Protein AF-A0A7C0XN35-F1 (afdb_monomer_lite)

Secondary structure (DSSP, 8-state):
--HHHHHHHHHHTTT---SSS----GGGS--GGGSPPPPPPS-GGGS-GGGHHHHHHTT--TT-TT-SEEEEEETTEEEEEEE-STT-----HHHHHHH-TT-

Sequence (103 aa):
MNKKERVERAERAKGKKAALGEDIAIENFTAGKEHEEHEPLNSLDEFPEKYQQDLLNAGIEPSEKGRSGSFLQRDCSVVFSAAKFPGLEIKSTTDALKEHDWL

Foldseek 3Di:
DDPVVVVVVVVVCVQPADPDDDGDPCVVDDQCVVPDADAADPFLVPPPPVCCVVCVVVVHDRVCPPPQWDWDDDRNYTRDTDGNHPPDDTDDPVVCVVPPVVD

Radius of gyration: 17.77 Å; chains: 1; bounding box: 42×32×41 Å

Structure (mmCIF, N/CA/C/O backbone):
data_AF-A0A7C0XN35-F1
#
_entry.id   AF-A0A7C0XN35-F1
#
loop_
_atom_site.group_PDB
_atom_site.id
_atom_site.type_symbol
_atom_site.label_atom_id
_atom_site.label_alt_id
_atom_site.label_comp_id
_atom_site.label_asym_id
_atom_site.label_entity_id
_atom_site.label_seq_id
_atom_site.pdbx_PDB_ins_code
_atom_site.Cartn_x
_atom_site.Cartn_y
_atom_site.Cartn_z
_atom_site.occupancy
_atom_site.B_iso_or_equiv
_atom_site.auth_seq_id
_atom_site.auth_comp_id
_atom_site.auth_asym_id
_atom_site.auth_atom_id
_atom_site.pdbx_PDB_model_num
ATOM 1 N N . MET A 1 1 ? 18.640 -18.377 2.507 1.00 73.06 1 MET A N 1
ATOM 2 C CA . MET A 1 1 ? 19.246 -17.516 1.465 1.00 73.06 1 MET A CA 1
ATOM 3 C C . MET A 1 1 ? 19.536 -16.155 2.071 1.00 73.06 1 MET A C 1
ATOM 5 O O . MET A 1 1 ? 18.624 -15.519 2.600 1.00 73.06 1 MET A O 1
ATOM 9 N N . ASN A 1 2 ? 20.796 -15.732 2.080 1.00 90.75 2 ASN A N 1
ATOM 10 C CA . ASN A 1 2 ? 21.190 -14.477 2.725 1.00 90.75 2 ASN A CA 1
ATOM 11 C C . ASN A 1 2 ? 20.792 -13.253 1.862 1.00 90.75 2 ASN A C 1
ATOM 13 O O . ASN A 1 2 ? 20.321 -13.390 0.730 1.00 90.75 2 ASN A O 1
ATOM 17 N N . LYS A 1 3 ? 20.901 -12.037 2.415 1.00 90.62 3 LYS A N 1
ATOM 18 C CA . LYS A 1 3 ? 20.499 -10.797 1.719 1.00 90.62 3 LYS A CA 1
ATOM 19 C C . LYS A 1 3 ? 21.296 -10.569 0.428 1.00 90.62 3 LYS A C 1
ATOM 21 O O . LYS A 1 3 ? 20.721 -10.147 -0.568 1.00 90.62 3 LYS A O 1
ATOM 26 N N . LYS A 1 4 ? 22.592 -10.886 0.432 1.00 95.44 4 LYS A N 1
ATOM 27 C CA . LYS A 1 4 ? 23.482 -10.700 -0.720 1.00 95.44 4 LYS A CA 1
ATOM 28 C C . LYS A 1 4 ? 23.076 -11.594 -1.893 1.00 95.44 4 LYS A C 1
ATOM 30 O O . LYS A 1 4 ? 22.877 -11.099 -2.995 1.00 95.44 4 LYS A O 1
ATOM 35 N N . GLU A 1 5 ? 22.826 -12.873 -1.628 1.00 97.00 5 GLU A N 1
ATOM 36 C CA . GLU A 1 5 ? 22.327 -13.829 -2.624 1.00 97.00 5 GLU A CA 1
ATOM 37 C C . GLU A 1 5 ? 20.981 -13.393 -3.223 1.00 97.00 5 GLU A C 1
ATOM 39 O O . GLU A 1 5 ? 20.754 -13.552 -4.422 1.00 97.00 5 GLU A O 1
ATOM 44 N N . ARG A 1 6 ? 20.079 -12.830 -2.402 1.00 96.00 6 ARG A N 1
ATOM 45 C CA . ARG A 1 6 ? 18.800 -12.257 -2.864 1.00 96.00 6 ARG A CA 1
ATOM 46 C C . ARG A 1 6 ? 19.013 -11.116 -3.854 1.00 96.00 6 ARG A C 1
ATOM 48 O O . ARG A 1 6 ? 18.401 -11.134 -4.919 1.00 96.00 6 ARG A O 1
ATOM 55 N N . VAL A 1 7 ? 19.895 -10.178 -3.523 1.00 96.75 7 VAL A N 1
ATOM 56 C CA . VAL A 1 7 ? 20.211 -9.030 -4.382 1.00 96.75 7 VAL A CA 1
ATOM 57 C C . VAL A 1 7 ? 20.852 -9.491 -5.694 1.00 96.75 7 VAL A C 1
ATOM 59 O O . VAL A 1 7 ? 20.361 -9.146 -6.760 1.00 96.75 7 VAL A O 1
ATOM 62 N N . GLU A 1 8 ? 21.863 -10.359 -5.650 1.00 97.19 8 GLU A N 1
ATOM 63 C CA . GLU A 1 8 ? 22.528 -10.873 -6.861 1.00 97.19 8 GLU A CA 1
ATOM 64 C C . GLU A 1 8 ? 21.580 -11.659 -7.780 1.00 97.19 8 GLU A C 1
ATOM 66 O O . GLU A 1 8 ? 21.703 -11.639 -9.007 1.00 97.19 8 GLU A O 1
ATOM 71 N N . ARG A 1 9 ? 20.619 -12.389 -7.204 1.00 96.75 9 ARG A N 1
ATOM 72 C CA . ARG A 1 9 ? 19.570 -13.061 -7.982 1.00 96.75 9 ARG A CA 1
ATOM 73 C C . ARG A 1 9 ? 18.617 -12.067 -8.640 1.00 96.75 9 ARG A C 1
ATOM 75 O O . ARG A 1 9 ? 18.238 -12.315 -9.781 1.00 96.75 9 ARG A O 1
ATOM 82 N N . ALA A 1 10 ? 18.242 -10.992 -7.948 1.00 95.19 10 ALA A N 1
ATOM 83 C CA . ALA A 1 10 ? 17.396 -9.942 -8.509 1.00 95.19 10 ALA A CA 1
ATOM 84 C C . ALA A 1 10 ? 18.103 -9.214 -9.664 1.00 95.19 10 ALA A C 1
ATOM 86 O O . ALA A 1 10 ? 17.529 -9.103 -10.742 1.00 95.19 10 ALA A O 1
ATOM 87 N N . GLU A 1 11 ? 19.376 -8.842 -9.492 1.00 95.19 11 GLU A N 1
ATOM 88 C CA . GLU A 1 11 ? 20.176 -8.184 -10.538 1.00 95.19 11 GLU A CA 1
ATOM 89 C C . GLU A 1 11 ? 20.281 -9.031 -11.811 1.00 95.19 11 GLU A C 1
ATOM 91 O O . GLU A 1 11 ? 20.041 -8.549 -12.918 1.00 95.19 11 GLU A O 1
ATOM 96 N N . ARG A 1 12 ? 20.542 -10.338 -11.673 1.00 96.50 12 ARG A N 1
ATOM 97 C CA . ARG A 1 12 ? 20.568 -11.259 -12.825 1.00 96.50 12 ARG A CA 1
ATOM 98 C C . ARG A 1 12 ? 19.225 -11.379 -13.545 1.00 96.50 12 ARG A C 1
ATOM 100 O O . ARG A 1 12 ? 19.199 -11.781 -14.704 1.00 96.50 12 ARG A O 1
ATOM 107 N N . ALA A 1 13 ? 18.120 -11.076 -12.869 1.00 95.38 13 ALA A N 1
ATOM 108 C CA . ALA A 1 13 ? 16.776 -11.155 -13.424 1.00 95.38 13 ALA A CA 1
ATOM 109 C C . ALA A 1 13 ? 16.265 -9.815 -13.978 1.00 95.38 13 ALA A C 1
ATOM 111 O O . ALA A 1 13 ? 15.140 -9.781 -14.467 1.00 95.38 13 ALA A O 1
ATOM 112 N N . LYS A 1 14 ? 17.065 -8.739 -13.954 1.00 92.25 14 LYS A N 1
ATOM 113 C CA . LYS A 1 14 ? 16.630 -7.387 -14.343 1.00 92.25 14 LYS A CA 1
ATOM 114 C C . LYS A 1 14 ? 15.995 -7.308 -15.739 1.00 92.25 14 LYS A C 1
ATOM 116 O O . LYS A 1 14 ? 15.011 -6.608 -15.908 1.00 92.25 14 LYS A O 1
ATOM 121 N N . GLY A 1 15 ? 16.534 -8.043 -16.715 1.00 90.62 15 GLY A N 1
ATOM 122 C CA . GLY A 1 15 ? 16.000 -8.115 -18.087 1.00 90.62 15 GLY A CA 1
ATOM 123 C C . GLY A 1 15 ? 15.158 -9.362 -18.375 1.00 90.62 15 GLY A C 1
ATOM 124 O O . GLY A 1 15 ? 14.925 -9.701 -19.535 1.00 90.62 15 GLY A O 1
ATOM 125 N N . LYS A 1 16 ? 14.772 -10.124 -17.344 1.00 94.88 16 LYS A N 1
ATOM 126 C CA . LYS A 1 16 ? 13.994 -11.349 -17.527 1.00 94.88 16 LYS A CA 1
ATOM 127 C C . LYS A 1 16 ? 12.539 -10.987 -17.818 1.00 94.88 16 LYS A C 1
ATOM 129 O O . LYS A 1 16 ? 11.822 -10.546 -16.926 1.00 94.88 16 LYS A O 1
ATOM 134 N N . LYS A 1 17 ? 12.097 -11.271 -19.042 1.00 95.62 17 LYS A N 1
ATOM 135 C CA . LYS A 1 17 ? 10.715 -11.044 -19.478 1.00 95.62 17 LYS A CA 1
ATOM 136 C C . LYS A 1 17 ? 9.720 -11.914 -18.708 1.00 95.62 17 LYS A C 1
ATOM 138 O O . LYS A 1 17 ? 10.026 -13.059 -18.346 1.00 95.62 17 LYS A O 1
ATOM 143 N N . ALA A 1 18 ? 8.520 -11.380 -18.490 1.00 94.62 18 ALA A N 1
ATOM 144 C CA . ALA A 1 18 ? 7.393 -12.160 -17.995 1.00 94.62 18 ALA A CA 1
ATOM 145 C C . ALA A 1 18 ? 7.009 -13.250 -19.010 1.00 94.62 18 ALA A C 1
ATOM 147 O O . ALA A 1 18 ? 7.245 -13.121 -20.208 1.00 94.62 18 ALA A O 1
ATOM 148 N N . ALA A 1 19 ? 6.416 -14.345 -18.530 1.00 97.12 19 ALA A N 1
ATOM 149 C CA . ALA A 1 19 ? 5.985 -15.432 -19.411 1.00 97.12 19 ALA A CA 1
ATOM 150 C C . ALA A 1 19 ? 4.776 -15.048 -20.284 1.00 97.12 19 ALA A C 1
ATOM 152 O O . ALA A 1 19 ? 4.559 -15.659 -21.327 1.00 97.12 19 ALA A O 1
ATOM 153 N N . LEU A 1 20 ? 3.983 -14.070 -19.836 1.00 96.56 20 LEU A N 1
ATOM 154 C CA . LEU A 1 20 ? 2.753 -13.602 -20.466 1.00 96.56 20 LEU A CA 1
ATOM 155 C C . LEU A 1 20 ? 2.696 -12.072 -20.397 1.00 96.56 20 LEU A C 1
ATOM 157 O O . LEU A 1 20 ? 3.173 -11.489 -19.424 1.00 96.56 20 LEU A O 1
ATOM 161 N N . GLY A 1 21 ? 2.042 -11.459 -21.384 1.00 95.19 21 GLY A N 1
ATOM 162 C CA . GLY A 1 21 ? 1.857 -10.009 -21.463 1.00 95.19 21 GLY A CA 1
ATOM 163 C C . GLY A 1 21 ? 2.954 -9.286 -22.245 1.00 95.19 21 GLY A C 1
ATOM 164 O O . GLY A 1 21 ? 3.855 -9.907 -22.810 1.00 95.19 21 GLY A O 1
ATOM 165 N N . GLU A 1 22 ? 2.825 -7.964 -22.312 1.00 95.50 22 GLU A N 1
ATOM 166 C CA . GLU A 1 22 ? 3.800 -7.081 -22.952 1.00 95.50 22 GLU A CA 1
ATOM 167 C C . GLU A 1 22 ? 5.087 -6.979 -22.124 1.00 95.50 22 GLU A C 1
ATOM 169 O O . GLU A 1 22 ? 5.067 -7.032 -20.893 1.00 95.50 22 GLU A O 1
ATOM 174 N N . ASP A 1 23 ? 6.215 -6.832 -22.817 1.00 95.69 23 ASP A N 1
ATOM 175 C CA . ASP A 1 23 ? 7.509 -6.595 -22.189 1.00 95.69 23 ASP A CA 1
ATOM 176 C C . ASP A 1 23 ? 7.672 -5.105 -21.875 1.00 95.69 23 ASP A C 1
ATOM 178 O O . ASP A 1 23 ? 7.816 -4.281 -22.778 1.00 95.69 23 ASP A O 1
ATOM 182 N N . ILE A 1 24 ? 7.620 -4.763 -20.590 1.00 92.00 24 ILE A N 1
ATOM 183 C CA . ILE A 1 24 ? 7.632 -3.376 -20.123 1.00 92.00 24 ILE A CA 1
ATOM 184 C C . ILE A 1 24 ? 9.077 -2.936 -19.871 1.00 92.00 24 ILE A C 1
ATOM 186 O O . ILE A 1 24 ? 9.761 -3.487 -19.008 1.00 92.00 24 ILE A O 1
ATOM 190 N N . ALA A 1 25 ? 9.517 -1.893 -20.575 1.00 92.19 25 ALA A N 1
ATOM 191 C CA . ALA A 1 25 ? 10.787 -1.217 -20.315 1.00 92.19 25 ALA A CA 1
ATOM 192 C C . ALA A 1 25 ? 10.690 -0.389 -19.021 1.00 92.19 25 ALA A C 1
ATOM 194 O O . ALA A 1 25 ? 10.287 0.777 -19.036 1.00 92.19 25 ALA A O 1
ATOM 195 N N . ILE A 1 26 ? 11.016 -1.015 -17.887 1.00 89.88 26 ILE A N 1
ATOM 196 C CA . ILE A 1 26 ? 10.912 -0.422 -16.544 1.00 89.88 26 ILE A CA 1
ATOM 197 C C . ILE A 1 26 ? 11.782 0.829 -16.366 1.00 89.88 26 ILE A C 1
ATOM 199 O O . ILE A 1 26 ? 11.455 1.688 -15.557 1.00 89.88 26 ILE A O 1
ATOM 203 N N . GLU A 1 27 ? 12.858 0.963 -17.142 1.00 89.44 27 GLU A N 1
ATOM 204 C CA . GLU A 1 27 ? 13.735 2.137 -17.194 1.00 89.44 27 GLU A CA 1
ATOM 205 C C . GLU A 1 27 ? 13.041 3.412 -17.690 1.00 89.44 27 GLU A C 1
ATOM 207 O O . GLU A 1 27 ? 13.538 4.508 -17.444 1.00 89.44 27 GLU A O 1
ATOM 212 N N . ASN A 1 28 ? 11.890 3.281 -18.353 1.00 91.94 28 ASN A N 1
ATOM 213 C CA . ASN A 1 28 ? 11.084 4.420 -18.788 1.00 91.94 28 ASN A CA 1
ATOM 214 C C . ASN A 1 28 ? 10.203 4.986 -17.661 1.00 91.94 28 ASN A C 1
ATOM 216 O O . ASN A 1 28 ? 9.505 5.975 -17.878 1.00 91.94 28 ASN A O 1
ATOM 220 N N . PHE A 1 29 ? 10.204 4.360 -16.481 1.00 89.75 29 PHE A N 1
ATOM 221 C CA . PHE A 1 29 ? 9.409 4.768 -15.329 1.00 89.75 29 PHE A CA 1
ATOM 222 C C . PHE A 1 29 ? 10.311 5.245 -14.194 1.00 89.75 29 PHE A C 1
ATOM 224 O O . PHE A 1 29 ? 11.362 4.668 -13.913 1.00 89.75 29 PHE A O 1
ATOM 231 N N . THR A 1 30 ? 9.862 6.281 -13.497 1.00 86.94 30 THR A N 1
ATOM 232 C CA . THR A 1 30 ? 10.531 6.790 -12.302 1.00 86.94 30 THR A CA 1
ATOM 233 C C . THR A 1 30 ? 10.211 5.903 -11.105 1.00 86.94 30 THR A C 1
ATOM 235 O O . THR A 1 30 ? 9.048 5.603 -10.825 1.00 86.94 30 THR A O 1
ATOM 238 N N . ALA A 1 31 ? 11.242 5.472 -10.378 1.00 78.25 31 ALA A N 1
ATOM 239 C CA . ALA A 1 31 ? 11.046 4.719 -9.147 1.00 78.25 31 ALA A CA 1
ATOM 240 C C . ALA A 1 31 ? 10.530 5.650 -8.039 1.00 78.25 31 ALA A C 1
ATOM 242 O O . ALA A 1 31 ? 11.066 6.735 -7.831 1.00 78.25 31 ALA A O 1
ATOM 243 N N . GLY A 1 32 ? 9.544 5.198 -7.260 1.00 62.62 32 GLY A N 1
ATOM 244 C CA . GLY A 1 32 ? 8.882 6.029 -6.244 1.00 62.62 32 GLY A CA 1
ATOM 245 C C . GLY A 1 32 ? 9.773 6.572 -5.117 1.00 62.62 32 GLY A C 1
ATOM 246 O O . GLY A 1 32 ? 9.313 7.412 -4.362 1.00 62.62 32 GLY A O 1
ATOM 247 N N . LYS A 1 33 ? 11.048 6.160 -5.010 1.00 57.34 33 LYS A N 1
ATOM 248 C CA . LYS A 1 33 ? 12.029 6.777 -4.091 1.00 57.34 33 LYS A CA 1
ATOM 249 C C . LYS A 1 33 ? 12.496 8.169 -4.528 1.00 57.34 33 LYS A C 1
ATOM 251 O O . LYS A 1 33 ? 13.125 8.863 -3.740 1.00 57.34 33 LYS A O 1
ATOM 256 N N . GLU A 1 34 ? 12.256 8.533 -5.783 1.00 56.69 34 GLU A N 1
ATOM 257 C CA . GLU A 1 34 ? 12.576 9.857 -6.327 1.00 56.69 34 GLU A CA 1
ATOM 258 C C . GLU A 1 34 ? 11.443 10.870 -6.084 1.00 56.69 34 GLU A C 1
ATOM 260 O O . GLU A 1 34 ? 11.620 12.058 -6.338 1.00 56.69 34 GLU A O 1
ATOM 265 N N . HIS A 1 35 ? 10.295 10.414 -5.571 1.00 60.16 35 HIS A N 1
ATOM 266 C CA . HIS A 1 35 ? 9.172 11.259 -5.179 1.00 60.16 35 HIS A CA 1
ATOM 267 C C . HIS A 1 35 ? 9.192 11.532 -3.671 1.00 60.16 35 HIS A C 1
ATOM 269 O O . HIS A 1 35 ? 9.592 10.673 -2.885 1.00 60.16 35 HIS A O 1
ATOM 275 N N . GLU A 1 36 ? 8.751 12.731 -3.275 1.00 69.75 36 GLU A N 1
ATOM 276 C CA . GLU A 1 36 ? 8.480 13.048 -1.870 1.00 69.75 36 GLU A CA 1
ATOM 277 C C . GLU A 1 36 ? 7.474 12.036 -1.306 1.00 69.75 36 GLU A C 1
A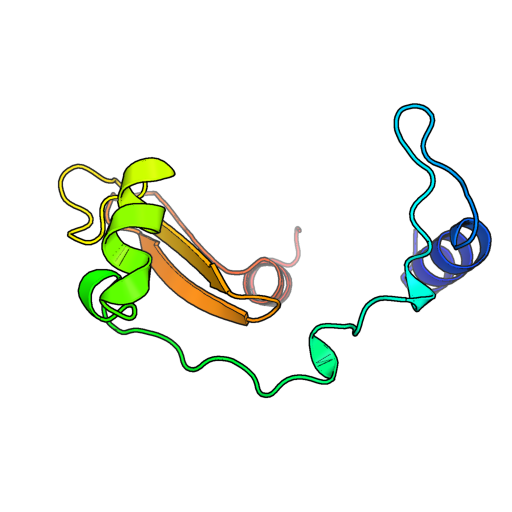TOM 279 O O . GLU A 1 36 ? 6.487 11.696 -1.966 1.00 69.75 36 GLU A O 1
ATOM 284 N N . GLU A 1 37 ? 7.754 11.523 -0.106 1.00 79.44 37 GLU A N 1
ATOM 285 C CA . GLU A 1 37 ? 6.846 10.600 0.568 1.00 79.44 37 GLU A CA 1
ATOM 286 C C . GLU A 1 37 ? 5.496 11.284 0.796 1.00 79.44 37 GLU A C 1
ATOM 288 O O . GLU A 1 37 ? 5.426 12.454 1.174 1.00 79.44 37 GLU A O 1
ATOM 293 N N . HIS A 1 38 ? 4.407 10.554 0.554 1.00 87.12 38 HIS A N 1
ATOM 294 C CA . HIS A 1 38 ? 3.082 11.077 0.866 1.00 87.12 38 HIS A CA 1
ATOM 295 C C . HIS A 1 38 ? 2.863 11.047 2.372 1.00 87.12 38 HIS A C 1
ATOM 297 O O . HIS A 1 38 ? 3.082 10.016 3.011 1.00 87.12 38 HIS A O 1
ATOM 303 N N . GLU A 1 39 ? 2.369 12.160 2.905 1.00 88.88 39 GLU A N 1
ATOM 304 C CA . GLU A 1 39 ? 2.002 12.266 4.313 1.00 88.88 39 GLU A CA 1
ATOM 305 C C . GLU A 1 39 ? 0.906 11.250 4.686 1.00 88.88 39 GLU A C 1
ATOM 307 O O . GLU A 1 39 ? 0.002 10.977 3.880 1.00 88.88 39 GLU A O 1
ATOM 312 N N . PRO A 1 40 ? 0.961 10.689 5.905 1.00 91.94 40 PRO A N 1
ATOM 313 C CA . PRO A 1 40 ? -0.087 9.822 6.410 1.00 91.94 40 PRO A CA 1
ATOM 314 C C . PRO A 1 40 ? -1.389 10.603 6.625 1.00 91.94 40 PRO A C 1
ATOM 316 O O . PRO A 1 40 ? -1.399 11.780 6.982 1.00 91.94 40 PRO A O 1
ATOM 319 N N . LEU A 1 41 ? -2.502 9.907 6.435 1.00 94.12 41 LEU A N 1
ATOM 320 C CA . LEU A 1 41 ? -3.857 10.410 6.615 1.00 94.12 41 LEU A CA 1
ATOM 321 C C . LEU A 1 41 ? -4.386 9.959 7.973 1.00 94.12 41 LEU A C 1
ATOM 323 O O . LEU A 1 41 ? -4.111 8.838 8.411 1.00 94.12 41 LEU A O 1
ATOM 327 N N . ASN A 1 42 ? -5.212 10.786 8.612 1.00 93.56 42 ASN A N 1
ATOM 328 C CA . ASN A 1 42 ? -5.903 10.381 9.839 1.00 93.56 42 ASN A CA 1
ATOM 329 C C . ASN A 1 42 ? -7.181 9.587 9.534 1.00 93.56 42 ASN A C 1
ATOM 331 O O . ASN A 1 42 ? -7.628 8.797 10.364 1.00 93.56 42 ASN A O 1
ATOM 335 N N . SER A 1 43 ? -7.765 9.792 8.350 1.00 93.25 43 SER A N 1
ATOM 336 C CA . SER A 1 43 ? -8.934 9.072 7.836 1.00 93.25 43 SER A CA 1
ATOM 337 C C . SER A 1 43 ? -8.856 8.944 6.313 1.00 93.25 43 SER A C 1
ATOM 339 O O . SER A 1 43 ? -8.314 9.821 5.641 1.00 93.25 43 SER A O 1
ATOM 341 N N . LEU A 1 44 ? -9.447 7.890 5.743 1.00 93.50 44 LEU A N 1
ATOM 342 C CA . LEU A 1 44 ? -9.586 7.762 4.286 1.00 93.50 44 LEU A CA 1
ATOM 343 C C . LEU A 1 44 ? -10.500 8.845 3.681 1.00 93.50 44 LEU A C 1
ATOM 345 O O . LEU A 1 44 ? -10.355 9.178 2.505 1.00 93.50 44 LEU A O 1
ATOM 349 N N . ASP A 1 45 ? -11.387 9.445 4.477 1.00 90.56 45 ASP A N 1
ATOM 350 C CA . ASP A 1 45 ? -12.212 10.586 4.055 1.00 90.56 45 ASP A CA 1
ATOM 351 C C . ASP A 1 45 ? -11.377 11.854 3.777 1.00 90.56 45 ASP A C 1
ATOM 353 O O . ASP A 1 45 ? -11.815 12.732 3.039 1.00 90.56 45 ASP A O 1
ATOM 357 N N . GLU A 1 46 ? -10.154 11.950 4.319 1.00 92.06 46 GLU A N 1
ATOM 358 C CA . GLU A 1 46 ? -9.224 13.062 4.052 1.00 92.06 46 GLU A CA 1
ATOM 359 C C . GLU A 1 46 ? -8.525 12.926 2.687 1.00 92.06 46 GLU A C 1
ATOM 361 O O . GLU A 1 46 ? -7.800 13.830 2.261 1.00 92.06 46 GLU A O 1
ATOM 366 N N . PHE A 1 47 ? -8.723 11.806 1.979 1.00 90.81 47 PHE A N 1
ATOM 367 C CA . PHE A 1 47 ? -8.148 11.620 0.652 1.00 90.81 47 PHE A CA 1
ATOM 368 C C . PHE A 1 47 ? -8.722 12.653 -0.333 1.00 90.81 47 PHE A C 1
ATOM 370 O O . PHE A 1 47 ? -9.917 12.962 -0.259 1.00 90.81 47 PHE A O 1
ATOM 377 N N . PRO A 1 48 ? -7.919 13.192 -1.277 1.00 90.88 48 PRO A N 1
ATOM 378 C CA . PRO A 1 48 ? -8.366 14.285 -2.136 1.00 90.88 48 PRO A CA 1
ATOM 379 C C . PRO A 1 48 ? -9.698 13.986 -2.832 1.00 90.88 48 PRO A C 1
ATOM 381 O O . PRO A 1 48 ? -9.828 12.953 -3.488 1.00 90.88 48 PRO A O 1
ATOM 384 N N . GLU A 1 49 ? -10.654 14.921 -2.754 1.00 88.69 49 GLU A N 1
ATOM 385 C CA . GLU A 1 49 ? -12.035 14.741 -3.242 1.00 88.69 49 GLU A CA 1
ATOM 386 C C . GLU A 1 49 ? -12.113 14.218 -4.682 1.00 88.69 49 GLU A C 1
ATOM 388 O O . GLU A 1 49 ? -12.938 13.363 -4.997 1.00 88.69 49 GLU A O 1
ATOM 393 N N . LYS A 1 50 ? -11.193 14.664 -5.547 1.00 91.81 50 LYS A N 1
ATOM 394 C CA . LYS A 1 50 ? -11.101 14.215 -6.945 1.00 91.81 50 LYS A CA 1
ATOM 395 C C . LYS A 1 50 ? -10.909 12.701 -7.119 1.00 91.81 50 LYS A C 1
ATOM 397 O O . LYS A 1 50 ? -11.193 12.202 -8.198 1.00 91.81 50 LYS A O 1
ATOM 402 N N . TYR A 1 51 ? -10.428 11.997 -6.094 1.00 90.62 51 TYR A N 1
ATOM 403 C CA . TYR A 1 51 ? -10.181 10.553 -6.101 1.00 90.62 51 TYR A CA 1
ATOM 404 C C . TYR A 1 51 ? -11.181 9.763 -5.245 1.00 90.62 51 TYR A C 1
ATOM 406 O O . TYR A 1 51 ? -11.119 8.537 -5.218 1.00 90.62 51 TYR A O 1
ATOM 414 N N . GLN A 1 52 ? -12.117 10.419 -4.554 1.00 90.44 52 GLN A N 1
ATOM 415 C CA . GLN A 1 52 ? -13.092 9.733 -3.694 1.00 90.44 52 GLN A CA 1
ATOM 416 C C . GLN A 1 52 ? -13.950 8.741 -4.490 1.00 90.44 52 GLN A C 1
ATOM 418 O O . GLN A 1 52 ? -14.170 7.606 -4.067 1.00 90.44 52 GLN A O 1
ATOM 423 N N . GLN A 1 53 ? -14.363 9.127 -5.701 1.00 93.56 53 GLN A N 1
ATOM 424 C CA . GLN A 1 53 ? -15.092 8.222 -6.586 1.00 93.56 53 GLN A CA 1
ATOM 425 C C . GLN A 1 53 ? -14.221 7.049 -7.062 1.00 93.56 53 GLN A C 1
ATOM 427 O O . GLN A 1 53 ? -14.737 5.946 -7.223 1.00 93.56 53 GLN A O 1
ATOM 432 N N . ASP A 1 54 ? -12.913 7.251 -7.245 1.00 95.00 54 ASP A N 1
ATOM 433 C CA . ASP A 1 54 ? -11.989 6.180 -7.637 1.00 95.00 54 ASP A CA 1
ATOM 434 C C . ASP A 1 54 ? -11.825 5.147 -6.517 1.00 95.00 54 ASP A C 1
ATOM 436 O O . ASP A 1 54 ? -11.837 3.946 -6.791 1.00 95.00 54 ASP A O 1
ATOM 440 N N . LEU A 1 55 ? -11.759 5.594 -5.255 1.00 94.62 55 LEU A N 1
ATOM 441 C CA . LEU A 1 55 ? -11.768 4.702 -4.090 1.00 94.62 55 LEU A CA 1
ATOM 442 C C . LEU A 1 55 ? -13.034 3.836 -4.079 1.00 94.62 55 LEU A C 1
ATOM 444 O O . LEU A 1 55 ? -12.941 2.609 -4.009 1.00 94.62 55 LEU A O 1
ATOM 448 N N . LEU A 1 56 ? -14.206 4.457 -4.242 1.00 95.25 56 LEU A N 1
ATOM 449 C CA . LEU A 1 56 ? -15.486 3.746 -4.280 1.00 95.25 56 LEU A CA 1
ATOM 450 C C . LEU A 1 56 ? -15.577 2.768 -5.459 1.00 95.25 56 LEU A C 1
ATOM 452 O O . LEU A 1 56 ? -16.030 1.637 -5.285 1.00 95.25 56 LEU A O 1
ATOM 456 N N . ASN A 1 57 ? -15.104 3.163 -6.643 1.00 96.44 57 ASN A N 1
ATOM 457 C CA . ASN A 1 57 ? -15.065 2.303 -7.829 1.00 96.44 57 ASN A CA 1
ATOM 458 C C . ASN A 1 57 ? -14.143 1.088 -7.631 1.00 96.44 57 ASN A C 1
ATOM 460 O O . ASN A 1 57 ? -14.419 0.013 -8.160 1.00 96.44 57 ASN A O 1
ATOM 464 N N . ALA A 1 58 ? -13.077 1.243 -6.842 1.00 95.12 58 ALA A N 1
ATOM 465 C CA . ALA A 1 58 ? -12.197 0.155 -6.421 1.00 95.12 58 ALA A CA 1
ATOM 466 C C . ALA A 1 58 ? -12.757 -0.667 -5.238 1.00 95.12 58 ALA A C 1
ATOM 468 O O . ALA A 1 58 ? -12.121 -1.627 -4.801 1.00 95.12 58 ALA A O 1
ATOM 469 N N . GLY A 1 59 ? -13.937 -0.319 -4.710 1.00 95.00 59 GLY A N 1
ATOM 470 C CA . GLY A 1 59 ? -14.581 -0.997 -3.579 1.00 95.00 59 GLY A CA 1
ATOM 471 C C . GLY A 1 59 ? -14.047 -0.592 -2.199 1.00 95.00 59 GLY A C 1
ATOM 472 O O . GLY A 1 59 ? -14.390 -1.222 -1.191 1.00 95.00 59 GLY A O 1
ATOM 473 N N . 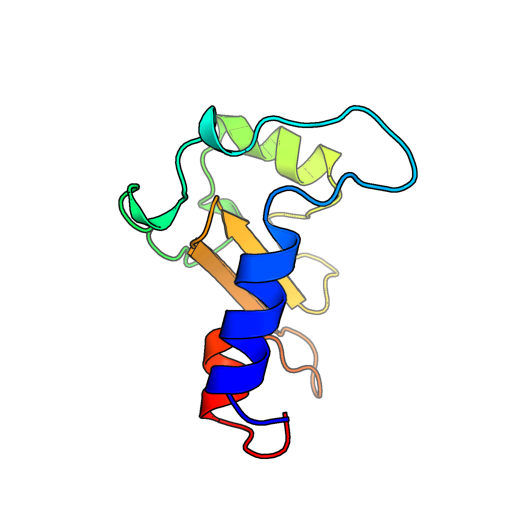ILE A 1 60 ? -13.224 0.455 -2.138 1.00 95.12 60 ILE A N 1
ATOM 474 C CA . ILE A 1 60 ? -12.716 1.042 -0.899 1.00 95.12 60 ILE A CA 1
ATOM 475 C C . ILE A 1 60 ? -13.792 1.988 -0.363 1.00 95.12 60 ILE A C 1
ATOM 477 O O . ILE A 1 60 ? -14.241 2.881 -1.070 1.00 95.12 60 ILE A O 1
ATOM 481 N N . GLU A 1 61 ? -14.220 1.769 0.881 1.00 95.38 61 GLU A N 1
ATOM 482 C CA . GLU A 1 61 ? -15.214 2.598 1.574 1.00 95.38 61 GLU A CA 1
ATOM 483 C C . GLU A 1 61 ? -14.478 3.640 2.432 1.00 95.38 61 GLU A C 1
ATOM 485 O O . GLU A 1 61 ? -13.908 3.242 3.453 1.00 95.38 61 GLU A O 1
ATOM 490 N N . PRO A 1 62 ? -14.461 4.934 2.051 1.00 93.81 62 PRO A N 1
ATOM 491 C CA . PRO A 1 62 ? -13.702 5.972 2.756 1.00 93.81 62 PRO A CA 1
ATOM 492 C C . PRO A 1 62 ? -14.149 6.173 4.209 1.00 93.81 62 PRO A C 1
ATOM 494 O O . PRO A 1 62 ? -13.313 6.337 5.092 1.00 93.81 62 PRO A O 1
ATOM 497 N N . SER A 1 63 ? -15.443 5.993 4.499 1.00 93.56 63 SER A N 1
ATOM 498 C CA . SER A 1 63 ? -15.947 6.052 5.880 1.00 93.56 63 SER A CA 1
ATOM 499 C C . SER A 1 63 ? -15.534 4.845 6.735 1.00 93.56 63 SER A C 1
ATOM 501 O O . SER A 1 63 ? -15.822 4.778 7.934 1.00 93.56 63 SER A O 1
ATOM 503 N N . GLU A 1 64 ? -14.937 3.826 6.103 1.00 95.00 64 GLU A N 1
ATOM 504 C CA . GLU A 1 64 ? -14.591 2.519 6.662 1.00 95.00 64 GLU A CA 1
ATOM 505 C C . GLU A 1 64 ? -15.783 1.779 7.301 1.00 95.00 64 GLU A C 1
ATOM 507 O O . GLU A 1 64 ? -15.622 0.816 8.063 1.00 95.00 64 GLU A O 1
ATOM 512 N N . LYS A 1 65 ? -17.014 2.219 7.015 1.00 94.81 65 LYS A N 1
ATOM 513 C CA . LYS A 1 65 ? -18.223 1.658 7.608 1.00 94.81 65 LYS A CA 1
ATOM 514 C C . LYS A 1 65 ? -18.418 0.219 7.145 1.00 94.81 65 LYS A C 1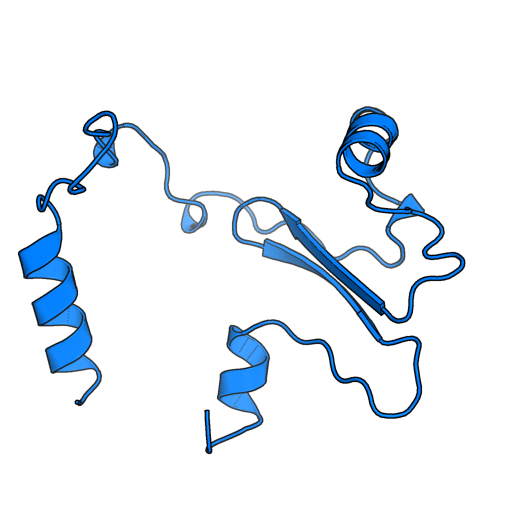
ATOM 516 O O . LYS A 1 65 ? -18.435 -0.096 5.957 1.00 94.81 65 LYS A O 1
ATOM 521 N N . GLY A 1 66 ? -18.594 -0.678 8.112 1.00 95.19 66 GLY A N 1
ATOM 522 C CA . GLY A 1 66 ? -18.724 -2.106 7.827 1.00 95.19 66 GLY A CA 1
ATOM 523 C C . GLY A 1 66 ? -17.440 -2.730 7.270 1.00 95.19 66 GLY A C 1
ATOM 524 O O . GLY A 1 66 ? -17.518 -3.718 6.542 1.00 95.19 66 GLY A O 1
ATOM 525 N N . ARG A 1 67 ? -16.267 -2.153 7.563 1.00 96.06 67 ARG A N 1
ATOM 526 C CA . ARG A 1 67 ? -14.955 -2.754 7.294 1.00 96.06 67 ARG A CA 1
ATOM 527 C C . ARG A 1 67 ? -14.281 -3.135 8.609 1.00 96.06 67 ARG A C 1
ATOM 529 O O . ARG A 1 67 ? -14.349 -2.400 9.590 1.00 96.06 67 ARG A O 1
ATOM 536 N N . SER A 1 68 ? -13.618 -4.288 8.621 1.00 97.00 68 SER A N 1
ATOM 537 C CA . SER A 1 68 ? -12.838 -4.757 9.777 1.00 97.00 68 SER A CA 1
ATOM 538 C C . SER A 1 68 ? -11.486 -4.055 9.908 1.00 97.00 68 SER A C 1
ATOM 540 O O . SER A 1 68 ? -10.829 -4.173 10.937 1.00 97.00 68 SER A O 1
ATOM 542 N N . GLY A 1 69 ? -11.071 -3.328 8.877 1.00 96.44 69 GLY A N 1
ATOM 543 C CA . GLY A 1 69 ? -9.845 -2.554 8.809 1.00 96.44 69 GLY A CA 1
ATOM 544 C C . GLY A 1 69 ? -9.572 -2.140 7.367 1.00 96.44 69 GLY A C 1
ATOM 545 O O . GLY A 1 69 ? -10.201 -2.666 6.443 1.00 96.44 69 GLY A O 1
ATOM 546 N N . SER A 1 70 ? -8.642 -1.211 7.192 1.00 96.62 70 SER A N 1
ATOM 547 C CA . SER A 1 70 ? -8.303 -0.641 5.892 1.00 96.62 70 SER A CA 1
ATOM 548 C C . SER A 1 70 ? -6.801 -0.394 5.800 1.00 96.62 70 SER A C 1
ATOM 550 O O . SER A 1 70 ? -6.150 -0.069 6.793 1.00 96.62 70 SER A O 1
ATOM 552 N N . PHE A 1 71 ? -6.253 -0.538 4.597 1.00 96.81 71 PHE A N 1
ATOM 553 C CA . PHE A 1 71 ? -4.863 -0.234 4.280 1.00 96.81 71 PHE A CA 1
ATOM 554 C C . PHE A 1 71 ? -4.826 0.467 2.925 1.00 96.81 71 PHE A C 1
ATOM 556 O O . PHE A 1 71 ? -5.390 -0.050 1.959 1.00 96.81 71 PHE A O 1
ATOM 563 N N . LEU A 1 72 ? -4.182 1.629 2.850 1.00 95.38 72 LEU A N 1
ATOM 564 C CA . LEU A 1 72 ? -4.035 2.391 1.616 1.00 95.38 72 LEU A CA 1
ATOM 565 C C . LEU A 1 72 ? -2.571 2.771 1.409 1.00 95.38 72 LEU A C 1
ATOM 567 O O . LEU A 1 72 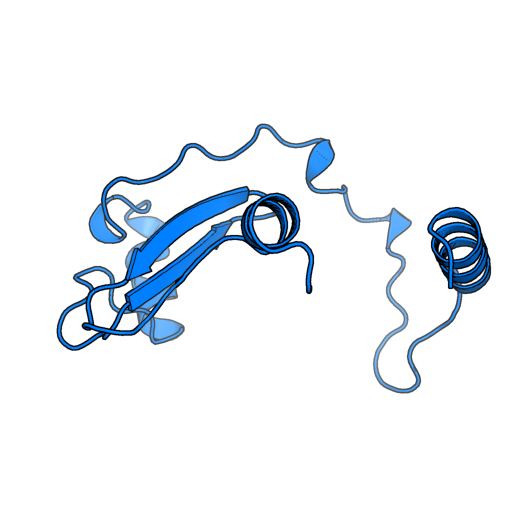? -1.926 3.358 2.279 1.00 95.38 72 LEU A O 1
ATOM 571 N N . GLN A 1 73 ? -2.076 2.466 0.213 1.00 93.44 73 GLN A N 1
ATOM 572 C CA . GLN A 1 73 ? -0.762 2.872 -0.258 1.00 93.44 73 GLN A CA 1
ATOM 573 C C . GLN A 1 73 ? -0.931 3.770 -1.483 1.00 93.44 73 GLN A C 1
ATOM 575 O O . GLN A 1 73 ? -1.675 3.433 -2.405 1.00 93.44 73 GLN A O 1
ATOM 580 N N . ARG A 1 74 ? -0.222 4.898 -1.490 1.00 90.12 74 ARG A N 1
ATOM 581 C CA . ARG A 1 74 ? -0.129 5.812 -2.627 1.00 90.12 74 ARG A CA 1
ATOM 582 C C . ARG A 1 74 ? 1.316 5.830 -3.104 1.00 90.12 74 ARG A C 1
ATOM 584 O O . ARG A 1 74 ? 2.223 6.111 -2.325 1.00 90.12 74 ARG A O 1
ATOM 591 N N . ASP A 1 75 ? 1.524 5.494 -4.372 1.00 89.62 75 ASP A N 1
ATOM 592 C CA . ASP A 1 75 ? 2.849 5.264 -4.954 1.00 89.62 75 ASP A CA 1
ATOM 593 C C . ASP A 1 75 ? 3.661 4.249 -4.119 1.00 89.62 75 ASP A C 1
ATOM 595 O O . ASP A 1 75 ? 3.300 3.071 -4.036 1.00 89.62 75 ASP A O 1
ATOM 599 N N . CYS A 1 76 ? 4.742 4.687 -3.469 1.00 89.19 76 CYS A N 1
ATOM 600 C CA . CYS A 1 76 ? 5.570 3.865 -2.582 1.00 89.19 76 CYS A CA 1
ATOM 601 C C . CYS A 1 76 ? 5.397 4.191 -1.085 1.00 89.19 76 CYS A C 1
ATOM 603 O O . CYS A 1 76 ? 6.158 3.666 -0.274 1.00 89.19 76 CYS A O 1
ATOM 605 N N . SER A 1 77 ? 4.400 5.002 -0.713 1.00 90.25 77 SER A N 1
ATOM 606 C CA . SER A 1 77 ? 4.142 5.428 0.669 1.00 90.25 77 SER A CA 1
ATOM 607 C C . SER A 1 77 ? 2.848 4.825 1.208 1.00 90.25 77 SER A C 1
ATOM 609 O O . SER A 1 77 ? 1.794 4.887 0.569 1.00 90.25 77 SER A O 1
ATOM 611 N N . VAL A 1 78 ? 2.912 4.249 2.408 1.00 93.88 78 VAL A N 1
ATOM 612 C CA . VAL A 1 78 ? 1.718 3.820 3.146 1.00 93.88 78 VAL A CA 1
ATOM 613 C C . VAL A 1 78 ? 1.085 5.058 3.764 1.00 93.88 78 VAL A C 1
ATOM 615 O O . VAL A 1 78 ? 1.665 5.654 4.664 1.00 93.88 78 VAL A O 1
ATOM 618 N N . VAL A 1 79 ? -0.093 5.439 3.276 1.00 94.25 79 VAL A N 1
ATOM 619 C CA . VAL A 1 79 ? -0.780 6.667 3.705 1.00 94.25 79 VAL A CA 1
ATOM 620 C C . VAL A 1 79 ? -1.872 6.397 4.733 1.00 94.25 79 VAL A C 1
ATOM 622 O O . VAL A 1 79 ? -2.280 7.312 5.433 1.00 94.25 79 VAL A O 1
ATOM 625 N N . PHE A 1 80 ? -2.355 5.159 4.856 1.00 95.75 80 PHE A N 1
ATOM 626 C CA . PHE A 1 80 ? -3.345 4.800 5.870 1.00 95.75 80 PHE A CA 1
ATOM 627 C C . PHE A 1 80 ? -3.257 3.317 6.239 1.00 95.75 80 PHE A C 1
ATOM 629 O O . PHE A 1 80 ? -3.112 2.461 5.365 1.00 95.75 80 PHE A O 1
ATOM 636 N N . SER A 1 81 ? -3.381 3.002 7.527 1.00 95.94 81 SER A N 1
ATOM 637 C CA . SER A 1 81 ? -3.447 1.630 8.035 1.00 95.94 81 SER A CA 1
ATOM 638 C C . SER A 1 81 ? -4.208 1.615 9.355 1.00 95.94 81 SER A C 1
ATOM 640 O O . SER A 1 81 ? -3.751 2.202 10.334 1.00 95.94 81 SER A O 1
ATOM 642 N N . ALA A 1 82 ? -5.349 0.932 9.402 1.00 95.56 82 ALA A N 1
ATOM 643 C CA . ALA A 1 82 ? -6.163 0.838 10.608 1.00 95.56 82 ALA A CA 1
ATOM 644 C C . ALA A 1 82 ? -6.838 -0.528 10.719 1.00 95.56 82 ALA A C 1
ATOM 646 O O . ALA A 1 82 ? -7.514 -0.972 9.794 1.00 95.56 82 ALA A O 1
ATOM 647 N N . ALA A 1 83 ? -6.715 -1.174 11.878 1.00 96.38 83 ALA A N 1
ATOM 648 C CA . ALA A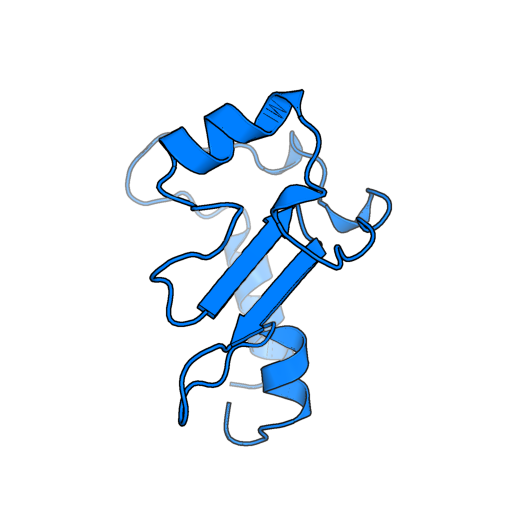 1 83 ? -7.502 -2.350 12.233 1.00 96.38 83 ALA A CA 1
ATOM 649 C C . ALA A 1 83 ? -8.673 -1.932 13.139 1.00 96.38 83 ALA A C 1
ATOM 651 O O . ALA A 1 83 ? -8.474 -1.241 14.136 1.00 96.38 83 ALA A O 1
ATOM 652 N N . LYS A 1 84 ? -9.897 -2.353 12.803 1.00 94.44 84 LYS A N 1
ATOM 653 C CA . LYS A 1 84 ? -11.141 -2.044 13.541 1.00 94.44 84 LYS A CA 1
ATOM 654 C C . LYS A 1 84 ? -11.807 -3.272 14.162 1.00 94.44 84 LYS A C 1
ATOM 656 O O . LYS A 1 84 ? -12.838 -3.144 14.819 1.00 94.44 84 LYS A O 1
ATOM 661 N N . PHE A 1 85 ? -11.238 -4.459 13.966 1.00 95.81 85 PHE A N 1
ATOM 662 C CA . PHE A 1 85 ? -11.780 -5.711 14.477 1.00 95.81 85 PHE A CA 1
ATOM 663 C C . PHE A 1 85 ? -10.846 -6.344 15.520 1.00 95.81 85 PHE A C 1
ATOM 665 O O . PHE A 1 85 ? -9.646 -6.466 15.260 1.00 95.81 85 PHE A O 1
ATOM 672 N N . PRO A 1 86 ? -11.365 -6.783 16.683 1.00 95.50 86 PRO A N 1
ATOM 673 C CA . PRO A 1 86 ? -10.556 -7.470 17.685 1.00 95.50 86 PRO A CA 1
ATOM 674 C C . PRO A 1 86 ? -9.874 -8.723 17.119 1.00 95.50 86 PRO A C 1
ATOM 676 O O . PRO A 1 86 ? -10.531 -9.597 16.559 1.00 95.50 86 PRO A O 1
ATOM 679 N N . GLY A 1 87 ? -8.555 -8.824 17.291 1.00 95.75 87 GLY A N 1
ATOM 680 C CA . GLY A 1 87 ? -7.756 -9.950 16.792 1.00 95.75 87 GLY A CA 1
ATOM 681 C C . GLY A 1 87 ? -7.224 -9.790 15.363 1.00 95.75 87 GLY A C 1
ATOM 682 O O . GLY A 1 87 ? -6.589 -10.714 14.864 1.00 95.75 87 GLY A O 1
ATOM 683 N N . LEU A 1 88 ? -7.449 -8.642 14.714 1.00 97.00 88 LEU A N 1
ATOM 684 C CA . LEU A 1 88 ? -6.837 -8.297 13.430 1.00 97.00 88 LEU A CA 1
ATOM 685 C C . LEU A 1 88 ? -5.657 -7.336 13.633 1.00 97.00 88 LEU A C 1
ATOM 687 O O . LEU A 1 88 ? -5.802 -6.306 14.286 1.00 97.00 88 LEU A O 1
ATOM 691 N N . GLU A 1 89 ? -4.515 -7.644 13.019 1.00 96.19 89 GLU A N 1
ATOM 692 C CA . GLU A 1 89 ? -3.368 -6.739 12.897 1.00 96.19 89 GLU A CA 1
ATOM 693 C C . GLU A 1 89 ? -3.199 -6.335 11.426 1.00 96.19 89 GLU A C 1
ATOM 695 O O . GLU A 1 89 ? -3.249 -7.182 10.533 1.00 96.19 89 GLU A O 1
ATOM 700 N N . ILE A 1 90 ? -3.010 -5.038 11.173 1.00 96.81 90 ILE A N 1
ATOM 701 C CA . ILE A 1 90 ? -2.712 -4.489 9.845 1.00 96.81 90 ILE A CA 1
ATOM 702 C C . ILE A 1 90 ? -1.510 -3.558 9.986 1.00 96.81 90 ILE A C 1
ATOM 704 O O . ILE A 1 90 ? -1.548 -2.615 10.778 1.00 96.81 90 ILE A O 1
ATOM 708 N N . LYS A 1 91 ? -0.450 -3.831 9.220 1.00 94.75 91 LYS A N 1
ATOM 709 C CA . LYS A 1 91 ? 0.804 -3.068 9.213 1.00 94.75 91 LYS A CA 1
ATOM 710 C C . LYS A 1 91 ? 1.406 -3.007 7.819 1.00 94.75 91 LYS A C 1
ATOM 712 O O . LYS A 1 91 ? 1.135 -3.863 6.976 1.00 94.75 91 LYS A O 1
ATOM 717 N N . SER A 1 92 ? 2.281 -2.026 7.603 1.00 95.25 92 SER A N 1
ATOM 718 C CA . SER A 1 92 ? 3.181 -2.050 6.454 1.00 95.25 92 SER A CA 1
ATOM 719 C C . SER A 1 92 ? 4.101 -3.274 6.542 1.00 95.25 92 SER A C 1
ATOM 721 O O . SER A 1 92 ? 4.502 -3.689 7.632 1.00 95.25 92 SER A O 1
ATOM 723 N N . THR A 1 93 ? 4.483 -3.848 5.399 1.00 95.50 93 THR A N 1
ATOM 724 C CA . THR A 1 93 ? 5.450 -4.959 5.377 1.00 95.50 93 THR A CA 1
ATOM 725 C C . THR A 1 93 ? 6.780 -4.556 6.017 1.00 95.50 93 THR A C 1
ATOM 727 O O . THR A 1 93 ? 7.408 -5.363 6.695 1.00 95.50 93 THR A O 1
ATOM 730 N N . THR A 1 94 ? 7.195 -3.301 5.834 1.00 93.44 94 THR A N 1
ATOM 731 C CA . THR A 1 94 ? 8.433 -2.767 6.408 1.00 93.44 94 THR A CA 1
ATOM 732 C C . THR A 1 94 ? 8.400 -2.760 7.933 1.00 93.44 94 THR A C 1
ATOM 734 O O . THR A 1 94 ? 9.406 -3.104 8.546 1.00 93.44 94 THR A O 1
ATOM 737 N N . ASP A 1 95 ? 7.278 -2.391 8.550 1.00 94.75 95 ASP A N 1
ATOM 738 C CA . ASP A 1 95 ? 7.160 -2.357 10.012 1.00 94.75 95 ASP A CA 1
ATOM 739 C C . ASP A 1 95 ? 6.932 -3.751 10.591 1.00 94.75 95 ASP A C 1
ATOM 741 O O . ASP A 1 95 ? 7.563 -4.107 11.584 1.00 94.75 95 ASP A O 1
ATOM 745 N N . ALA A 1 96 ? 6.150 -4.592 9.909 1.00 97.06 96 ALA A N 1
ATOM 746 C CA . ALA A 1 96 ? 5.983 -5.988 10.297 1.00 97.06 96 ALA A CA 1
ATOM 747 C C . ALA A 1 96 ? 7.334 -6.727 10.370 1.00 97.06 96 ALA A C 1
ATOM 749 O O . ALA A 1 96 ? 7.606 -7.390 11.363 1.00 97.06 96 ALA A O 1
ATOM 750 N N . LEU A 1 97 ? 8.217 -6.545 9.378 1.00 96.25 97 LEU A N 1
ATOM 751 C CA . LEU A 1 97 ? 9.563 -7.140 9.366 1.00 96.25 97 LEU A CA 1
ATOM 752 C C . LEU A 1 97 ? 10.504 -6.600 10.459 1.00 96.25 97 LEU A C 1
ATOM 754 O O . LEU A 1 97 ? 11.518 -7.234 10.737 1.00 96.25 97 LEU A O 1
ATOM 758 N N . LYS A 1 98 ? 10.230 -5.423 11.041 1.00 96.25 98 LYS A N 1
ATOM 759 C CA . LYS A 1 98 ? 11.017 -4.885 12.168 1.00 96.25 98 LYS A CA 1
ATOM 760 C C . LYS A 1 98 ? 10.559 -5.454 13.504 1.00 96.25 98 LYS A C 1
ATOM 762 O O . LYS A 1 98 ? 11.372 -5.583 14.410 1.00 96.25 98 LYS A O 1
ATOM 767 N N . GLU A 1 99 ? 9.259 -5.692 13.645 1.00 96.50 99 GLU A N 1
ATOM 768 C CA . GLU A 1 99 ? 8.651 -6.095 14.914 1.00 96.50 99 GLU A CA 1
ATOM 769 C C . GLU A 1 99 ? 8.579 -7.614 15.088 1.00 96.50 99 GLU A C 1
ATOM 771 O O . GLU A 1 99 ? 8.613 -8.111 16.212 1.00 96.50 99 GLU A O 1
ATOM 776 N N . HIS A 1 100 ? 8.487 -8.354 13.983 1.00 96.69 100 HIS A N 1
ATOM 777 C CA . HIS A 1 100 ? 8.250 -9.791 13.984 1.00 96.69 100 HIS A CA 1
ATOM 778 C C . HIS A 1 100 ? 9.422 -10.530 13.333 1.00 96.69 100 HIS A C 1
ATOM 780 O O . HIS A 1 100 ? 9.410 -10.782 12.132 1.00 96.69 100 HIS A O 1
ATOM 786 N N . ASP A 1 101 ? 10.406 -10.942 14.137 1.00 94.00 101 ASP A N 1
ATOM 787 C CA . ASP A 1 101 ? 11.633 -11.633 13.678 1.00 94.00 101 ASP A CA 1
ATOM 788 C C . ASP A 1 101 ? 11.391 -12.947 12.907 1.00 94.00 101 ASP A C 1
ATOM 790 O O . ASP A 1 101 ? 12.300 -13.496 12.282 1.00 94.00 101 ASP A O 1
ATOM 794 N N . TRP A 1 102 ? 10.182 -13.500 13.004 1.00 94.75 102 TRP A N 1
ATOM 795 C CA . TRP A 1 102 ? 9.792 -14.742 12.342 1.00 94.75 102 TRP A CA 1
ATOM 796 C C . TRP A 1 102 ? 9.333 -14.548 10.885 1.00 94.75 102 TRP A C 1
ATOM 798 O O . TRP A 1 102 ? 9.164 -15.553 10.187 1.00 94.75 102 TRP A O 1
ATOM 808 N N . LEU A 1 103 ? 9.129 -13.301 10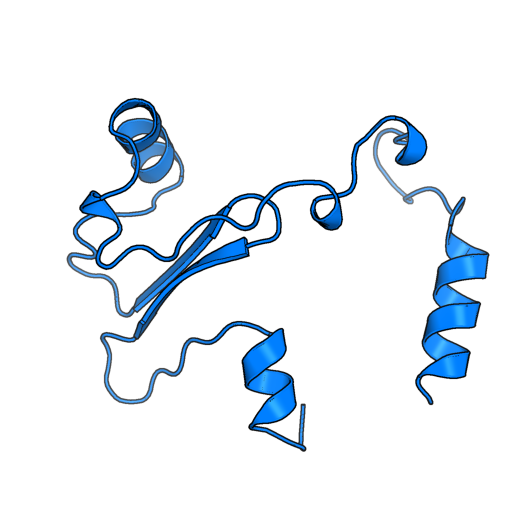.435 1.00 92.81 103 LEU A N 1
ATOM 809 C CA . LEU A 1 103 ? 8.812 -12.932 9.044 1.00 92.81 103 LEU A CA 1
ATOM 810 C C . LEU A 1 103 ? 10.073 -12.849 8.165 1.00 92.81 103 LEU A C 1
ATOM 812 O O . LEU A 1 103 ? 10.008 -13.326 7.006 1.00 92.81 103 LEU A O 1
#

pLDDT: mean 91.93, std 7.96, range [56.69, 97.19]